Protein AF-A0A2J7VFG2-F1 (afdb_monomer_lite)

Foldseek 3Di:
DQLPLVVLLVVLQLLCCPPVCPPPNDLLLSLLSLLLNVVSPDPPDDVVSVVSNCVSPVVPDDPVSNVSSVVSNVVVNVVSPPD

pLDDT: mean 92.06, std 10.33, range [47.59, 98.5]

Sequence (83 aa):
MTGDYQAQRNVAYWLSGGNAGAPPLDPIRACAWRYVILASGNRQVDDSDVSNKQLYCDKRLDAPSRQDAKVQSEMLLKRIRVK

Structure (mmCIF, N/CA/C/O backbone):
data_AF-A0A2J7VFG2-F1
#
_entry.id   AF-A0A2J7VFG2-F1
#
loop_
_atom_site.group_PDB
_atom_site.id
_atom_site.type_symbol
_atom_site.label_atom_id
_atom_site.label_alt_id
_atom_site.label_comp_id
_atom_site.label_asym_id
_atom_site.label_entity_id
_atom_site.label_seq_id
_atom_site.pdbx_PDB_ins_code
_atom_site.Cartn_x
_atom_site.Cartn_y
_atom_site.Cartn_z
_atom_site.occupancy
_atom_site.B_iso_or_equiv
_atom_site.auth_seq_id
_atom_site.auth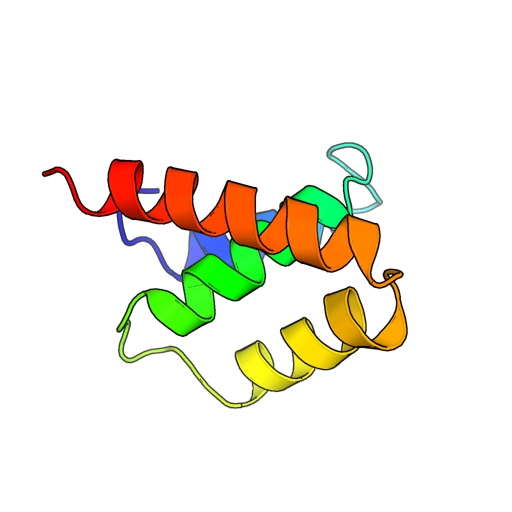_comp_id
_atom_site.auth_asym_id
_atom_site.auth_atom_id
_atom_site.pdbx_PDB_model_num
ATOM 1 N N . MET A 1 1 ? -15.407 3.781 -7.440 1.00 60.06 1 MET A N 1
ATOM 2 C CA . MET A 1 1 ? -14.407 3.353 -6.434 1.00 60.06 1 MET A CA 1
ATOM 3 C C . MET A 1 1 ? -14.788 3.691 -4.992 1.00 60.06 1 MET A C 1
ATOM 5 O O . MET A 1 1 ? -14.163 3.133 -4.098 1.00 60.06 1 MET A O 1
ATOM 9 N N . THR A 1 2 ? -15.757 4.580 -4.716 1.00 58.94 2 THR A N 1
ATOM 10 C CA . THR A 1 2 ? -16.185 4.861 -3.332 1.00 58.94 2 THR A CA 1
ATOM 11 C C . THR A 1 2 ? -16.594 3.565 -2.631 1.00 58.94 2 THR A C 1
ATOM 13 O O . THR A 1 2 ? -17.540 2.922 -3.066 1.00 58.94 2 THR A O 1
ATOM 16 N N . GLY A 1 3 ? -15.838 3.153 -1.609 1.00 67.19 3 GLY A N 1
ATOM 17 C CA . GLY A 1 3 ? -16.102 1.934 -0.834 1.00 67.19 3 GLY A CA 1
ATOM 18 C C . GLY A 1 3 ? -15.848 0.603 -1.555 1.00 67.19 3 GLY A C 1
ATOM 19 O O . GLY A 1 3 ? -15.986 -0.446 -0.932 1.00 67.19 3 GLY A O 1
ATOM 20 N N . ASP A 1 4 ? -15.445 0.622 -2.828 1.00 88.81 4 ASP A N 1
ATOM 21 C CA . ASP A 1 4 ? -15.184 -0.593 -3.604 1.00 88.81 4 ASP A CA 1
ATOM 22 C C . ASP A 1 4 ? -13.834 -1.198 -3.203 1.00 88.81 4 ASP A C 1
ATOM 24 O O . ASP A 1 4 ? -12.771 -0.751 -3.642 1.00 88.81 4 ASP A O 1
ATOM 28 N N . TYR A 1 5 ? -13.900 -2.196 -2.327 1.00 92.75 5 TYR A N 1
ATOM 29 C CA . TYR A 1 5 ? -12.747 -2.902 -1.778 1.00 92.75 5 TYR A CA 1
ATOM 30 C C . TYR A 1 5 ? -11.887 -3.564 -2.859 1.00 92.75 5 TYR A C 1
ATOM 32 O O . TYR A 1 5 ? -10.661 -3.418 -2.851 1.00 92.75 5 TYR A O 1
ATOM 40 N N . GLN A 1 6 ? -12.508 -4.233 -3.834 1.00 94.88 6 GLN A N 1
ATOM 41 C CA . GLN A 1 6 ? -11.758 -4.945 -4.863 1.00 94.88 6 GLN A CA 1
ATOM 42 C C . GLN A 1 6 ? -11.045 -3.967 -5.799 1.00 94.88 6 GLN A C 1
ATOM 44 O O . GLN A 1 6 ? -9.878 -4.171 -6.141 1.00 94.88 6 GLN A O 1
ATOM 49 N N . ALA A 1 7 ? -11.700 -2.863 -6.165 1.00 94.06 7 ALA A N 1
ATOM 50 C CA . ALA A 1 7 ? -11.058 -1.817 -6.953 1.00 94.06 7 ALA A CA 1
ATOM 51 C C . ALA A 1 7 ? -9.859 -1.196 -6.216 1.00 94.06 7 ALA A C 1
ATOM 53 O O . ALA A 1 7 ? -8.826 -0.939 -6.835 1.00 94.06 7 ALA A O 1
ATOM 54 N N . GLN A 1 8 ? -9.956 -0.992 -4.897 1.00 94.88 8 GLN A N 1
ATOM 55 C CA . GLN A 1 8 ? -8.840 -0.487 -4.087 1.00 94.88 8 GLN A CA 1
ATOM 56 C C . GLN A 1 8 ? -7.650 -1.458 -4.092 1.00 94.88 8 GLN A C 1
ATOM 58 O O . GLN A 1 8 ? -6.514 -1.026 -4.305 1.00 94.88 8 GLN A O 1
ATOM 63 N N . ARG A 1 9 ? -7.899 -2.768 -3.930 1.00 96.44 9 ARG A N 1
ATOM 64 C CA . ARG A 1 9 ? -6.850 -3.804 -4.014 1.00 96.44 9 ARG A CA 1
ATOM 65 C C . ARG A 1 9 ? -6.190 -3.847 -5.384 1.00 96.44 9 ARG A C 1
ATOM 67 O O . ARG A 1 9 ? -4.964 -3.899 -5.462 1.00 96.44 9 ARG A O 1
ATOM 74 N N . ASN A 1 10 ? -6.981 -3.770 -6.452 1.00 95.19 10 ASN A N 1
ATOM 75 C CA . ASN A 1 10 ? -6.465 -3.788 -7.819 1.00 95.19 10 ASN A CA 1
ATOM 76 C C . ASN A 1 10 ? -5.548 -2.589 -8.087 1.00 95.19 10 ASN A C 1
ATOM 78 O O . ASN A 1 10 ? -4.436 -2.767 -8.577 1.00 95.19 10 ASN A O 1
ATOM 82 N N . VAL A 1 11 ? -5.959 -1.381 -7.687 1.00 94.50 11 VAL A N 1
ATOM 83 C CA . VAL A 1 11 ? -5.125 -0.182 -7.855 1.00 94.50 11 VAL A CA 1
ATOM 84 C C . VAL A 1 11 ? -3.834 -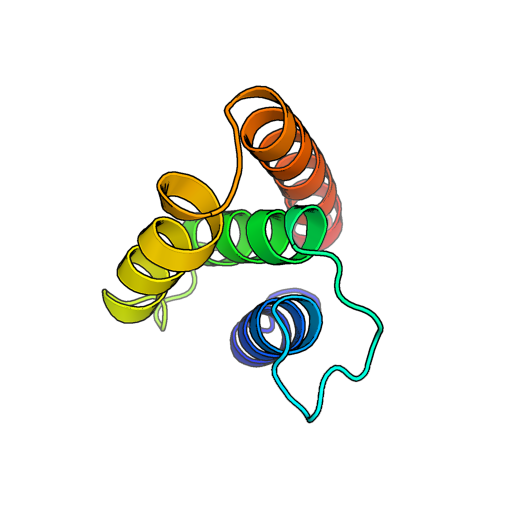0.279 -7.040 1.00 94.50 11 VAL A C 1
ATOM 86 O O . VAL A 1 11 ? -2.761 0.017 -7.566 1.00 94.50 11 VAL A O 1
ATOM 89 N N . ALA A 1 12 ? -3.898 -0.749 -5.790 1.00 96.44 12 ALA A N 1
ATOM 90 C CA . ALA A 1 12 ? -2.700 -0.987 -4.987 1.00 96.44 12 ALA A CA 1
ATOM 91 C C . ALA A 1 12 ? -1.746 -1.992 -5.658 1.00 96.44 12 ALA A C 1
ATOM 93 O O . ALA A 1 12 ? -0.530 -1.786 -5.672 1.00 96.44 12 ALA A O 1
ATOM 94 N N . TYR A 1 13 ? -2.288 -3.071 -6.226 1.00 95.69 13 TYR A N 1
ATOM 95 C CA . TYR A 1 13 ? -1.520 -4.102 -6.919 1.00 95.69 13 TYR A CA 1
ATOM 96 C C . TYR A 1 13 ? -0.838 -3.567 -8.184 1.00 95.69 13 TYR A C 1
ATOM 98 O O . TYR A 1 13 ? 0.376 -3.726 -8.329 1.00 95.69 13 TYR A O 1
ATOM 106 N N . TRP A 1 14 ? -1.574 -2.880 -9.061 1.00 95.06 14 TRP A N 1
ATOM 107 C CA . TRP A 1 14 ? -1.024 -2.362 -10.317 1.00 95.06 14 TRP A CA 1
ATOM 108 C C . TRP A 1 14 ? 0.093 -1.343 -10.082 1.00 95.06 14 TRP A C 1
ATOM 110 O O . TRP A 1 14 ? 1.180 -1.492 -10.631 1.00 95.06 14 TRP A O 1
ATOM 120 N N . LEU A 1 15 ? -0.107 -0.395 -9.160 1.00 95.75 15 LEU A N 1
ATOM 121 C CA . LEU A 1 15 ? 0.910 0.609 -8.813 1.00 95.75 15 LEU A CA 1
ATOM 122 C C . LEU A 1 15 ? 2.169 0.001 -8.163 1.00 95.75 15 LEU A C 1
ATOM 124 O O . LEU A 1 15 ? 3.206 0.657 -8.097 1.00 95.75 15 LEU A O 1
ATOM 128 N N . SER A 1 16 ? 2.097 -1.250 -7.693 1.00 93.25 16 SER A N 1
ATOM 129 C CA . SER A 1 16 ? 3.246 -1.987 -7.144 1.00 93.25 16 SER A CA 1
ATOM 130 C C . SER A 1 16 ? 4.024 -2.796 -8.187 1.00 93.25 16 SER A C 1
ATOM 132 O O . SER A 1 16 ? 4.994 -3.462 -7.820 1.00 93.25 16 SER A O 1
ATOM 134 N N . GLY A 1 17 ? 3.583 -2.794 -9.450 1.00 86.81 17 GLY A N 1
ATOM 135 C CA . GLY A 1 17 ? 4.183 -3.558 -10.550 1.00 86.81 17 GLY A CA 1
ATOM 136 C C . GLY A 1 17 ? 3.398 -4.774 -11.009 1.00 86.81 17 GLY A C 1
ATOM 137 O O . GLY A 1 17 ? 3.894 -5.549 -11.824 1.00 86.81 17 GLY A O 1
ATOM 138 N N . GLY A 1 18 ? 2.163 -4.935 -10.529 1.00 85.12 18 GLY A N 1
ATOM 139 C CA . GLY A 1 18 ? 1.193 -5.814 -11.173 1.00 85.12 18 GLY A CA 1
ATOM 140 C C . GLY A 1 18 ? 0.852 -5.359 -12.598 1.00 85.12 18 GLY A C 1
ATOM 141 O O . GLY A 1 18 ? 1.214 -4.260 -13.009 1.00 85.12 18 GLY A O 1
ATOM 142 N N . ASN A 1 19 ? 0.135 -6.199 -13.353 1.00 84.69 19 ASN A N 1
ATOM 143 C CA . ASN A 1 19 ? -0.335 -5.870 -14.711 1.00 84.69 19 ASN A CA 1
ATOM 144 C C . ASN A 1 19 ? 0.795 -5.405 -15.658 1.00 84.69 19 ASN A C 1
ATOM 146 O O . ASN A 1 19 ? 0.694 -4.372 -16.314 1.00 84.69 19 ASN A O 1
ATOM 150 N N . ALA A 1 20 ? 1.907 -6.149 -15.671 1.00 82.25 20 ALA A N 1
ATOM 151 C CA . ALA A 1 20 ? 3.101 -5.842 -16.466 1.00 82.25 20 ALA A CA 1
ATOM 152 C C . ALA A 1 20 ? 3.689 -4.431 -16.227 1.00 82.25 20 ALA A C 1
ATOM 154 O O . ALA A 1 20 ? 4.343 -3.876 -17.106 1.00 82.25 20 ALA A O 1
ATOM 155 N N . GLY A 1 21 ? 3.468 -3.845 -15.042 1.00 71.56 21 GLY A N 1
ATOM 156 C CA . GLY A 1 21 ? 3.948 -2.499 -14.714 1.00 71.56 21 GLY A CA 1
ATOM 157 C C . GLY A 1 21 ? 3.122 -1.366 -15.331 1.00 71.56 21 GLY A C 1
ATOM 158 O O . GLY A 1 21 ? 3.619 -0.245 -15.418 1.00 71.56 21 GLY A O 1
ATOM 159 N N . ALA A 1 22 ? 1.886 -1.647 -15.765 1.00 76.44 22 ALA A N 1
ATOM 160 C CA . ALA A 1 22 ? 0.917 -0.649 -16.206 1.00 76.44 22 ALA A CA 1
ATOM 161 C C . ALA A 1 22 ? -0.197 -0.474 -15.152 1.00 76.44 22 ALA A C 1
ATOM 163 O O . ALA A 1 22 ? -0.874 -1.455 -14.821 1.00 76.44 22 ALA A O 1
ATOM 164 N N . PRO A 1 23 ? -0.460 0.750 -14.647 1.00 81.44 23 PRO A N 1
ATOM 165 C CA . PRO A 1 23 ? 0.199 2.035 -14.931 1.00 81.44 23 PRO A CA 1
ATOM 166 C C . PRO A 1 23 ? 1.613 2.110 -14.317 1.00 81.44 23 PRO A C 1
ATOM 168 O O . PRO A 1 23 ? 1.968 1.202 -13.564 1.00 81.44 23 PRO A O 1
ATOM 171 N N . PRO A 1 24 ? 2.407 3.169 -14.606 1.00 88.38 24 PRO A N 1
ATOM 172 C CA . PRO A 1 24 ? 3.751 3.317 -14.056 1.00 88.38 24 PRO A CA 1
ATOM 173 C C . PRO A 1 24 ? 3.802 3.061 -12.551 1.00 88.38 24 PRO A C 1
ATOM 175 O O . PRO A 1 24 ? 2.872 3.405 -11.816 1.00 88.38 24 PRO A O 1
ATOM 178 N N . LEU A 1 25 ? 4.910 2.467 -12.110 1.00 93.88 25 LEU A N 1
ATOM 179 C CA . LEU A 1 25 ? 5.130 2.160 -10.704 1.00 93.88 25 LEU A CA 1
ATOM 180 C C . LEU A 1 25 ? 5.039 3.431 -9.861 1.00 93.88 25 LEU A C 1
ATOM 182 O O . LEU A 1 25 ? 5.751 4.403 -10.100 1.00 93.88 25 LEU A O 1
ATOM 186 N N . ASP A 1 26 ? 4.203 3.377 -8.834 1.00 96.56 26 ASP A N 1
ATOM 187 C CA . ASP A 1 26 ? 4.089 4.418 -7.820 1.00 96.56 26 ASP A CA 1
ATOM 188 C C . ASP A 1 26 ? 3.939 3.717 -6.466 1.00 96.56 26 ASP A C 1
ATOM 190 O O . ASP A 1 26 ? 2.824 3.520 -5.966 1.00 96.56 26 ASP A O 1
ATOM 194 N N . PRO A 1 27 ? 5.054 3.244 -5.884 1.00 96.50 27 PRO A N 1
ATOM 195 C CA . PRO A 1 27 ? 5.004 2.413 -4.691 1.00 96.50 27 PRO A CA 1
ATOM 196 C C . PRO A 1 27 ? 4.495 3.190 -3.465 1.00 96.50 27 PRO A C 1
ATOM 198 O O . PRO A 1 27 ? 3.879 2.589 -2.583 1.00 96.50 27 PRO A O 1
ATOM 201 N N . ILE A 1 28 ? 4.657 4.520 -3.434 1.00 98.25 28 ILE A N 1
ATOM 202 C CA . ILE A 1 28 ? 4.116 5.385 -2.374 1.00 98.25 28 ILE A CA 1
ATOM 203 C C . ILE A 1 28 ? 2.591 5.393 -2.449 1.00 98.25 28 ILE A C 1
ATOM 205 O O . ILE A 1 28 ? 1.912 5.083 -1.466 1.00 98.25 28 ILE A O 1
ATOM 209 N N . ARG A 1 29 ? 2.025 5.660 -3.628 1.00 97.81 29 ARG A N 1
ATOM 210 C CA . ARG A 1 29 ? 0.569 5.648 -3.814 1.00 97.81 29 ARG A CA 1
ATOM 211 C C . ARG A 1 29 ? -0.020 4.248 -3.688 1.00 97.81 29 ARG A C 1
ATOM 213 O O . ARG A 1 29 ? -1.121 4.084 -3.162 1.00 97.81 29 ARG A O 1
ATOM 220 N N . ALA A 1 30 ? 0.718 3.223 -4.108 1.00 97.50 30 ALA A N 1
ATOM 221 C CA . ALA A 1 30 ? 0.351 1.831 -3.885 1.00 97.50 30 ALA A CA 1
ATOM 222 C C . ALA A 1 30 ? 0.255 1.505 -2.388 1.00 97.50 30 ALA A C 1
ATOM 224 O O . ALA A 1 30 ? -0.653 0.791 -1.955 1.00 97.50 30 ALA A O 1
ATOM 225 N N . CYS A 1 31 ? 1.189 2.023 -1.589 1.00 98.50 31 CYS A N 1
ATOM 226 C CA . CYS A 1 31 ? 1.157 1.897 -0.141 1.00 98.50 31 CYS A CA 1
A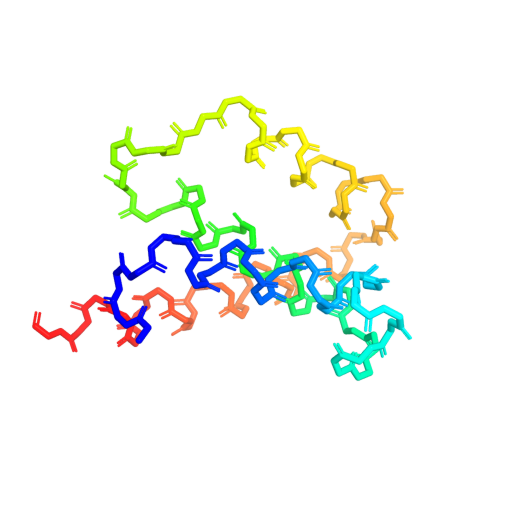TOM 227 C C . CYS A 1 31 ? -0.007 2.693 0.474 1.00 98.50 31 CYS A C 1
ATOM 229 O O . CYS A 1 31 ? -0.710 2.176 1.344 1.00 98.50 31 CYS A O 1
ATOM 231 N N . ALA A 1 32 ? -0.290 3.897 -0.033 1.00 98.38 32 ALA A N 1
ATOM 232 C CA . ALA A 1 32 ? -1.424 4.707 0.410 1.00 98.38 32 ALA A CA 1
ATOM 233 C C . ALA A 1 32 ? -2.756 3.953 0.26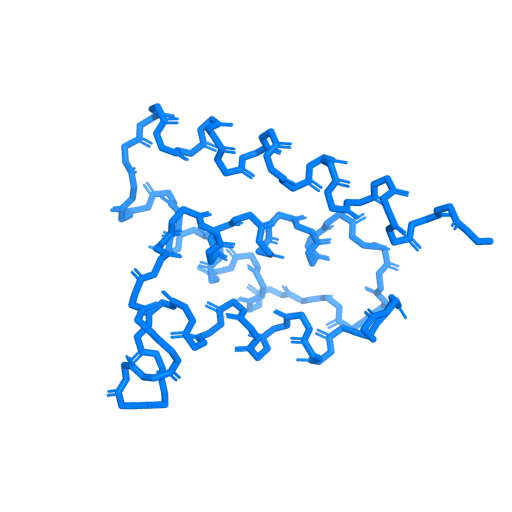6 1.00 98.38 32 ALA A C 1
ATOM 235 O O . ALA A 1 32 ? -3.552 3.920 1.203 1.00 98.38 32 ALA A O 1
ATOM 236 N N . TRP A 1 33 ? -2.981 3.268 -0.859 1.00 97.88 33 TRP A N 1
ATOM 237 C CA . TRP A 1 33 ? -4.179 2.441 -1.040 1.00 97.88 33 TRP A CA 1
ATOM 238 C C . TRP A 1 33 ? -4.254 1.254 -0.076 1.00 97.88 33 TRP A C 1
ATOM 240 O O . TRP A 1 33 ? -5.344 0.925 0.383 1.00 97.88 33 TRP A O 1
ATOM 250 N N . ARG A 1 34 ? -3.123 0.649 0.302 1.00 98.31 34 ARG A N 1
ATOM 251 C CA . ARG A 1 34 ? -3.105 -0.418 1.320 1.00 98.31 34 ARG A CA 1
ATOM 252 C C . ARG A 1 34 ? -3.499 0.097 2.703 1.00 98.31 34 ARG A C 1
ATOM 254 O O . ARG A 1 34 ? -4.236 -0.585 3.408 1.00 98.31 34 ARG A O 1
ATOM 261 N N . TYR A 1 35 ? -3.095 1.317 3.061 1.00 98.19 35 TYR A N 1
ATOM 262 C CA . TYR A 1 35 ? -3.614 1.980 4.261 1.00 98.19 35 TYR A CA 1
ATOM 263 C C . TYR A 1 35 ? -5.124 2.236 4.169 1.00 98.19 35 TYR A C 1
ATOM 265 O O . TYR A 1 35 ? -5.836 1.969 5.135 1.00 98.19 35 TYR A O 1
ATOM 273 N N . VAL A 1 36 ? -5.627 2.698 3.015 1.00 96.75 36 VAL A N 1
ATOM 274 C CA . VAL A 1 36 ? -7.072 2.903 2.798 1.00 96.75 36 VAL A CA 1
ATOM 275 C C . VAL A 1 36 ? -7.848 1.602 2.997 1.00 96.75 36 VAL A C 1
ATOM 277 O O . VAL A 1 36 ? -8.848 1.618 3.708 1.00 96.75 36 VAL A O 1
ATOM 280 N N . ILE A 1 37 ? -7.382 0.489 2.421 1.00 96.69 37 ILE A N 1
ATOM 281 C CA . ILE A 1 37 ? -8.043 -0.819 2.531 1.00 96.69 37 ILE A CA 1
ATOM 282 C C . ILE A 1 37 ? -8.158 -1.241 3.999 1.00 96.69 37 ILE A C 1
ATOM 284 O O . ILE A 1 37 ? -9.266 -1.508 4.465 1.00 96.69 37 ILE A O 1
ATOM 288 N N . LEU A 1 38 ? -7.051 -1.207 4.748 1.00 97.06 38 LEU A N 1
ATOM 289 C CA . LEU A 1 38 ? -7.033 -1.575 6.170 1.00 97.06 38 LEU A CA 1
ATOM 290 C C . LEU A 1 38 ? -7.892 -0.641 7.038 1.00 97.06 38 LEU A C 1
ATOM 292 O O . LEU A 1 38 ? -8.489 -1.077 8.017 1.00 97.06 38 LEU A O 1
ATOM 296 N N . ALA A 1 39 ? -7.997 0.638 6.672 1.00 94.69 39 ALA A N 1
ATOM 297 C CA . ALA A 1 39 ? -8.808 1.628 7.383 1.00 94.69 39 ALA A CA 1
ATOM 298 C C . ALA A 1 39 ? -10.259 1.734 6.867 1.00 94.69 39 ALA A C 1
ATOM 300 O O . ALA A 1 39 ? -11.034 2.563 7.357 1.00 94.69 39 ALA A O 1
ATOM 301 N N . SER A 1 40 ? -10.645 0.941 5.863 1.00 90.88 40 SER A N 1
ATOM 302 C CA . SER A 1 40 ? -11.945 1.073 5.194 1.00 90.88 40 SER A CA 1
ATOM 303 C C . SER A 1 40 ? -13.120 0.595 6.051 1.00 90.88 40 SER A C 1
ATOM 305 O O . SER A 1 40 ? -14.238 1.062 5.850 1.00 90.88 40 SER A O 1
ATOM 307 N N . GLY A 1 41 ? -12.877 -0.321 6.997 1.00 88.56 41 GLY A N 1
ATOM 308 C CA . GLY A 1 41 ? -13.930 -1.019 7.741 1.00 88.56 41 GLY A CA 1
ATOM 309 C C . GLY A 1 41 ? -14.722 -2.028 6.897 1.00 88.56 41 GLY A C 1
ATOM 310 O O . GLY A 1 41 ? -15.773 -2.495 7.334 1.00 88.56 41 GLY A O 1
ATOM 311 N N . ASN A 1 42 ? -14.259 -2.355 5.684 1.00 91.19 42 ASN A N 1
ATOM 312 C CA . ASN A 1 42 ? -14.909 -3.344 4.830 1.00 91.19 42 ASN A CA 1
ATOM 313 C C . ASN A 1 42 ? -14.743 -4.762 5.415 1.00 91.19 42 ASN A C 1
ATOM 315 O O . ASN A 1 42 ? -13.653 -5.146 5.827 1.00 91.19 42 ASN A O 1
ATOM 319 N N . ARG A 1 43 ? -15.824 -5.556 5.424 1.00 94.06 43 ARG A N 1
ATOM 320 C CA . ARG A 1 43 ? -15.854 -6.916 5.999 1.00 94.06 43 ARG A CA 1
ATOM 321 C C . ARG A 1 43 ? -15.005 -7.946 5.244 1.00 94.06 43 ARG A C 1
ATOM 323 O O . ARG A 1 43 ? -14.790 -9.027 5.771 1.00 94.06 43 ARG A O 1
ATOM 330 N N . GLN A 1 44 ? -14.582 -7.638 4.020 1.00 95.69 44 GLN A N 1
ATOM 331 C CA . GLN A 1 44 ? -13.728 -8.505 3.206 1.00 95.69 44 GLN A CA 1
ATOM 332 C C . GLN A 1 44 ? -12.236 -8.333 3.514 1.00 95.69 44 GLN A C 1
ATOM 334 O O . GLN A 1 44 ? -11.440 -9.119 3.016 1.00 95.69 44 GLN A O 1
ATOM 339 N N . VAL A 1 45 ? -11.852 -7.315 4.297 1.00 96.38 45 VAL A N 1
ATOM 340 C CA . VAL A 1 45 ? -10.456 -7.114 4.707 1.00 96.38 45 VAL A CA 1
ATOM 341 C C . VAL A 1 45 ? -9.981 -8.321 5.512 1.00 96.38 45 VAL A C 1
ATOM 343 O O . VAL A 1 45 ? -10.647 -8.731 6.461 1.00 96.38 45 VAL A O 1
ATOM 346 N N . ASP A 1 46 ? -8.818 -8.855 5.146 1.00 97.31 46 ASP A N 1
ATOM 347 C CA . ASP A 1 46 ? -8.258 -10.070 5.738 1.00 97.31 46 ASP A CA 1
ATOM 348 C C . ASP A 1 46 ? -6.733 -9.983 5.954 1.00 97.31 46 ASP A C 1
ATOM 350 O O . ASP A 1 46 ? -6.084 -8.959 5.704 1.00 97.31 46 ASP A O 1
ATOM 354 N N . ASP A 1 47 ? -6.131 -11.086 6.404 1.00 98.19 47 ASP A N 1
ATOM 355 C CA . ASP A 1 47 ? -4.692 -11.179 6.676 1.00 98.19 47 ASP A CA 1
ATOM 356 C C . ASP A 1 47 ? -3.816 -10.962 5.430 1.00 98.19 47 ASP A C 1
ATOM 358 O O . ASP A 1 47 ? -2.643 -10.574 5.537 1.00 98.19 47 ASP A O 1
ATOM 362 N N . SER A 1 48 ? -4.363 -11.166 4.226 1.00 97.81 48 SER A N 1
ATOM 363 C CA . SER A 1 48 ? -3.640 -10.882 2.988 1.00 97.81 48 SER A CA 1
ATOM 364 C C . SER A 1 48 ? -3.466 -9.376 2.772 1.00 97.81 48 SER A C 1
ATOM 366 O O . SER A 1 48 ? -2.427 -8.959 2.253 1.00 97.81 48 SER A O 1
ATOM 368 N N . ASP A 1 49 ? -4.405 -8.535 3.223 1.00 98.25 49 ASP A N 1
ATOM 369 C CA . ASP A 1 49 ? -4.256 -7.072 3.190 1.00 98.25 49 ASP A CA 1
ATOM 370 C C . ASP A 1 49 ? -3.133 -6.602 4.123 1.00 98.25 49 ASP A C 1
ATOM 372 O O . ASP A 1 49 ? -2.296 -5.775 3.739 1.00 98.25 49 ASP A O 1
ATOM 376 N N . VA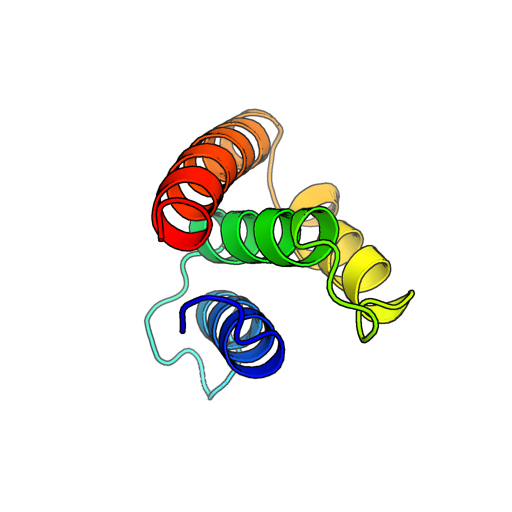L A 1 50 ? -3.056 -7.192 5.321 1.00 98.31 50 VAL A N 1
ATOM 377 C CA . VAL A 1 50 ? -1.990 -6.917 6.297 1.00 98.31 50 VAL A CA 1
ATOM 378 C C . VAL A 1 50 ? -0.631 -7.327 5.731 1.00 98.31 50 VAL A C 1
ATOM 380 O O . VAL A 1 50 ? 0.306 -6.523 5.707 1.00 98.31 50 VAL A O 1
ATOM 383 N N . SER A 1 51 ? -0.539 -8.549 5.203 1.00 98.38 51 SER A N 1
ATOM 384 C CA . SER A 1 51 ? 0.689 -9.101 4.617 1.00 98.38 51 SER A CA 1
ATOM 385 C C . SER A 1 51 ? 1.171 -8.274 3.421 1.00 98.38 51 SER A C 1
ATOM 387 O O . SER A 1 51 ? 2.361 -7.977 3.285 1.00 98.38 51 SER A O 1
ATOM 389 N N . ASN A 1 52 ? 0.241 -7.816 2.581 1.00 98.12 52 ASN A N 1
ATOM 390 C CA . ASN A 1 52 ? 0.541 -6.931 1.462 1.00 98.12 52 ASN A CA 1
ATOM 391 C C . ASN A 1 52 ? 1.057 -5.567 1.929 1.00 98.12 52 ASN A C 1
ATOM 393 O O . ASN A 1 52 ? 2.018 -5.053 1.354 1.00 98.12 52 ASN A O 1
ATOM 397 N N . LYS A 1 53 ? 0.468 -4.966 2.969 1.00 98.25 53 LYS A N 1
ATOM 398 C CA . LYS A 1 53 ? 0.986 -3.712 3.534 1.00 98.25 53 LYS A CA 1
ATOM 399 C C . LYS A 1 53 ? 2.399 -3.904 4.083 1.00 98.25 53 LYS A C 1
ATOM 401 O O . LYS A 1 53 ? 3.273 -3.093 3.791 1.00 98.25 53 LYS A O 1
ATOM 406 N N . GLN A 1 54 ? 2.660 -4.988 4.806 1.00 98.38 54 GLN A N 1
ATOM 407 C CA . GLN A 1 54 ? 3.997 -5.271 5.333 1.00 98.38 54 GLN A CA 1
ATOM 408 C C . GLN A 1 54 ? 5.032 -5.441 4.215 1.00 98.38 54 GLN A C 1
ATOM 410 O O . GLN A 1 54 ? 6.109 -4.849 4.262 1.00 98.38 54 GLN A O 1
ATOM 415 N N . LEU A 1 55 ? 4.706 -6.210 3.173 1.00 97.56 55 LEU A N 1
ATOM 416 C CA . LEU A 1 55 ? 5.622 -6.440 2.059 1.00 97.56 55 LEU A CA 1
ATOM 417 C C . LEU A 1 55 ? 5.893 -5.163 1.258 1.00 97.56 55 LEU A C 1
ATOM 419 O O . LEU A 1 55 ? 7.049 -4.845 0.993 1.00 97.56 55 LEU A O 1
ATOM 423 N N . TYR A 1 56 ? 4.845 -4.459 0.836 1.00 97.06 56 TYR A N 1
ATOM 424 C CA . TYR A 1 56 ? 4.979 -3.361 -0.124 1.00 97.06 56 TYR A CA 1
ATOM 425 C C . TYR A 1 56 ? 5.242 -2.001 0.522 1.00 97.06 56 TYR A C 1
ATOM 427 O O . TYR A 1 56 ? 5.803 -1.136 -0.140 1.00 97.06 56 TYR A O 1
ATOM 435 N N . CYS A 1 57 ? 4.885 -1.818 1.794 1.00 98.19 57 CYS A N 1
ATOM 436 C CA . CYS A 1 57 ? 5.209 -0.609 2.546 1.00 98.19 57 CYS A CA 1
ATOM 437 C C . CYS A 1 57 ? 6.405 -0.837 3.468 1.00 98.19 57 CYS A C 1
ATOM 439 O O . CYS A 1 57 ? 7.444 -0.214 3.294 1.00 98.19 57 CYS A O 1
ATOM 441 N N . ASP A 1 58 ? 6.278 -1.729 4.453 1.00 97.75 58 ASP A N 1
ATOM 442 C CA . ASP A 1 58 ? 7.238 -1.779 5.566 1.00 97.75 58 ASP A CA 1
ATOM 443 C C . ASP A 1 58 ? 8.608 -2.296 5.139 1.00 97.75 58 ASP A C 1
ATOM 445 O O . ASP A 1 58 ? 9.626 -1.784 5.600 1.00 97.75 58 ASP A O 1
ATOM 449 N N . LYS A 1 59 ? 8.635 -3.279 4.231 1.00 97.81 59 LYS A N 1
ATOM 450 C CA . LYS A 1 59 ? 9.882 -3.871 3.728 1.00 97.81 59 LYS A CA 1
ATOM 451 C C . LYS A 1 59 ? 10.486 -3.137 2.528 1.00 97.81 59 LYS A C 1
ATOM 453 O O . LYS A 1 59 ? 11.682 -3.271 2.303 1.00 97.81 59 LYS A O 1
ATOM 458 N N . ARG A 1 60 ? 9.679 -2.433 1.724 1.00 96.56 60 ARG A N 1
ATOM 459 C CA . ARG A 1 60 ? 10.105 -1.879 0.419 1.00 96.56 60 ARG A CA 1
ATOM 460 C C . ARG A 1 60 ? 10.213 -0.359 0.368 1.00 96.56 60 ARG A C 1
ATOM 462 O O . ARG A 1 60 ? 10.809 0.149 -0.574 1.00 96.56 60 ARG A O 1
ATOM 469 N N . LEU A 1 61 ? 9.643 0.352 1.336 1.00 97.44 61 LEU A N 1
ATOM 470 C CA . LEU A 1 61 ? 9.719 1.808 1.419 1.00 97.44 61 LEU A CA 1
ATOM 471 C C . LEU A 1 61 ? 10.505 2.230 2.654 1.00 97.44 61 LEU A C 1
ATOM 473 O O . LEU A 1 61 ? 10.447 1.564 3.687 1.00 97.44 61 LEU A O 1
ATOM 477 N N . ASP A 1 62 ? 11.196 3.361 2.563 1.00 97.94 62 ASP A N 1
ATOM 478 C CA . ASP A 1 62 ? 11.821 4.016 3.708 1.00 97.94 62 ASP A CA 1
ATOM 479 C C . ASP A 1 62 ? 10.787 4.742 4.593 1.00 97.94 62 ASP A C 1
ATOM 481 O O . ASP A 1 62 ? 9.592 4.808 4.290 1.00 97.94 62 ASP A O 1
ATOM 485 N N . ALA A 1 63 ? 11.227 5.247 5.749 1.00 97.75 63 ALA A N 1
ATOM 486 C CA . ALA A 1 63 ? 10.325 5.902 6.696 1.00 97.75 63 ALA A CA 1
ATOM 487 C C . ALA A 1 63 ? 9.646 7.170 6.130 1.00 97.75 63 ALA A C 1
ATOM 489 O O . ALA A 1 63 ? 8.429 7.278 6.310 1.00 97.75 63 ALA A O 1
ATOM 490 N N . PRO A 1 64 ? 10.351 8.080 5.422 1.00 98.31 64 PRO A N 1
ATOM 491 C CA . PRO A 1 64 ? 9.717 9.231 4.779 1.00 98.31 64 PRO A CA 1
ATOM 492 C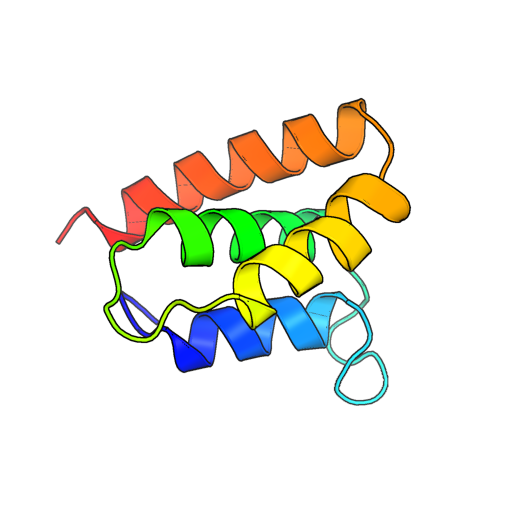 C . PRO A 1 64 ? 8.640 8.833 3.764 1.00 98.31 64 PRO A C 1
ATOM 494 O O . PRO A 1 64 ? 7.506 9.295 3.866 1.00 98.31 64 PRO A O 1
ATOM 497 N N . SER A 1 65 ? 8.930 7.887 2.866 1.00 98.12 65 SER A N 1
ATOM 498 C CA . SER A 1 65 ? 7.966 7.433 1.855 1.00 98.12 65 SER A CA 1
ATOM 499 C C . SER A 1 65 ? 6.725 6.793 2.481 1.00 98.12 65 SER A C 1
ATOM 501 O O . SER A 1 65 ? 5.605 6.975 1.998 1.00 98.12 65 SER A O 1
ATOM 503 N N . ARG A 1 66 ? 6.889 6.050 3.586 1.00 98.38 66 ARG A N 1
ATOM 504 C CA . ARG A 1 66 ? 5.747 5.508 4.344 1.00 98.38 66 ARG A CA 1
ATOM 505 C C . ARG A 1 66 ? 4.919 6.611 4.998 1.00 98.38 66 ARG A C 1
ATOM 507 O O . ARG A 1 66 ? 3.695 6.485 5.055 1.00 98.38 66 ARG A O 1
ATOM 514 N N . GLN A 1 67 ? 5.559 7.675 5.479 1.00 98.25 67 GLN A N 1
ATOM 515 C CA . GLN A 1 67 ? 4.860 8.823 6.048 1.00 98.25 67 GLN A CA 1
ATOM 516 C C . GLN A 1 67 ? 4.052 9.564 4.973 1.00 98.25 67 GLN A C 1
ATOM 518 O O . GLN A 1 67 ? 2.871 9.841 5.193 1.00 98.25 67 GLN A O 1
ATOM 523 N N . ASP A 1 68 ? 4.625 9.780 3.789 1.00 98.44 68 ASP A N 1
ATOM 524 C CA . ASP A 1 68 ? 3.919 10.379 2.651 1.00 98.44 68 ASP A CA 1
ATOM 525 C C . ASP A 1 68 ? 2.723 9.524 2.213 1.00 98.44 68 ASP A C 1
ATOM 527 O O . ASP A 1 68 ? 1.616 10.035 2.019 1.00 98.44 68 ASP A O 1
ATOM 531 N N . ALA A 1 69 ? 2.904 8.202 2.129 1.00 98.50 69 ALA A N 1
ATOM 532 C CA . ALA A 1 69 ? 1.825 7.267 1.819 1.00 98.50 69 ALA A CA 1
ATOM 533 C C . ALA A 1 69 ? 0.688 7.331 2.853 1.00 98.50 69 ALA A C 1
ATOM 535 O O . ALA A 1 69 ? -0.492 7.302 2.487 1.00 98.50 69 ALA A O 1
ATOM 536 N N . LYS A 1 70 ? 1.022 7.454 4.144 1.00 98.12 70 LYS A N 1
ATOM 537 C CA . LYS A 1 70 ? 0.032 7.609 5.215 1.00 98.12 70 LYS A CA 1
ATOM 538 C C . LYS A 1 70 ? -0.770 8.900 5.040 1.00 98.12 70 LYS A C 1
ATOM 540 O O . LYS A 1 70 ? -1.999 8.833 5.032 1.00 98.12 70 LYS A O 1
ATOM 545 N N . VAL A 1 71 ? -0.110 10.035 4.800 1.00 98.00 71 VAL A N 1
ATOM 546 C CA . VAL A 1 71 ? -0.783 11.324 4.543 1.00 98.00 71 VAL A CA 1
ATOM 547 C C . VAL A 1 71 ? -1.702 11.233 3.318 1.00 98.00 71 VAL A C 1
ATOM 549 O O . VAL A 1 71 ? -2.864 11.644 3.374 1.00 98.00 71 VAL A O 1
ATOM 552 N N . GLN A 1 72 ? -1.237 10.628 2.220 1.00 97.88 72 GLN A N 1
ATOM 553 C CA . GLN A 1 72 ? -2.075 10.406 1.036 1.00 97.88 72 GLN A CA 1
ATOM 554 C C . GLN A 1 72 ? -3.308 9.545 1.354 1.00 97.88 72 GLN A C 1
ATOM 556 O O . GLN A 1 72 ? -4.409 9.852 0.887 1.00 97.88 72 GLN A O 1
ATOM 561 N N . SER A 1 73 ? -3.155 8.497 2.170 1.00 97.44 73 SER A N 1
ATOM 562 C CA . SER A 1 73 ? -4.263 7.616 2.561 1.00 97.44 73 SER A CA 1
ATOM 563 C C . SER A 1 73 ? -5.350 8.349 3.349 1.00 97.44 73 SER A C 1
ATOM 565 O O . SER A 1 73 ? -6.537 8.149 3.094 1.00 97.44 73 SER A O 1
ATOM 567 N N . GLU A 1 74 ? -4.967 9.267 4.239 1.00 95.75 74 GLU A N 1
ATOM 568 C CA . GLU A 1 74 ? -5.902 10.075 5.026 1.00 95.75 74 GLU A CA 1
ATOM 569 C C . GLU A 1 74 ? -6.729 10.998 4.122 1.00 95.75 74 GLU A C 1
ATOM 571 O O . GLU A 1 74 ? -7.944 11.137 4.296 1.00 95.75 74 GLU A O 1
ATOM 576 N N . MET A 1 75 ? -6.095 11.578 3.099 1.00 94.44 75 MET A N 1
ATOM 577 C CA . MET A 1 75 ? -6.784 12.401 2.102 1.00 94.44 75 MET A CA 1
ATOM 578 C C . MET A 1 75 ? -7.738 11.579 1.229 1.00 94.44 75 MET A C 1
ATOM 580 O O . MET A 1 75 ? -8.844 12.036 0.927 1.00 94.44 75 MET A O 1
ATOM 584 N N . LEU A 1 76 ? -7.349 10.359 0.848 1.00 92.94 76 LEU A N 1
ATOM 585 C CA . LEU A 1 76 ? -8.212 9.434 0.108 1.00 92.94 76 LEU A CA 1
ATOM 586 C C . LEU A 1 76 ? -9.419 8.996 0.946 1.00 92.94 76 LEU A C 1
ATOM 588 O O . LEU A 1 76 ? -10.546 9.055 0.458 1.00 92.94 76 LEU A O 1
ATOM 592 N N . LEU A 1 77 ? -9.210 8.628 2.213 1.00 91.31 77 LEU A N 1
ATOM 593 C CA . LEU A 1 77 ? -10.281 8.226 3.131 1.00 91.31 77 LEU A CA 1
ATOM 594 C C . LEU A 1 77 ? -11.317 9.332 3.317 1.00 91.31 77 LEU A C 1
ATOM 596 O O . LEU A 1 77 ? -12.511 9.049 3.253 1.00 91.31 77 LEU A O 1
ATOM 600 N N . LYS A 1 78 ? -10.886 10.591 3.481 1.00 89.44 78 LYS A N 1
ATOM 601 C CA . LYS A 1 78 ? -11.805 11.742 3.545 1.00 89.44 78 LYS A CA 1
ATOM 602 C C . LYS A 1 78 ? -12.665 11.834 2.283 1.00 89.44 78 LYS A C 1
ATOM 604 O O . LYS A 1 78 ? -13.878 11.952 2.382 1.00 89.44 78 LYS A O 1
ATOM 609 N N . ARG A 1 79 ? -12.070 11.700 1.095 1.00 86.19 79 ARG A N 1
ATOM 610 C CA . ARG A 1 79 ? -12.812 11.755 -0.181 1.00 86.19 79 ARG A CA 1
ATOM 611 C C . ARG A 1 79 ? -13.770 10.580 -0.382 1.00 86.19 79 ARG A C 1
ATOM 613 O O . ARG A 1 79 ? -14.793 10.744 -1.032 1.00 86.19 79 ARG A O 1
ATOM 620 N N . ILE A 1 80 ? -13.433 9.403 0.141 1.00 83.12 80 ILE A N 1
ATOM 621 C CA . ILE A 1 80 ? -14.271 8.202 0.030 1.00 83.12 80 ILE A CA 1
ATOM 622 C C . ILE A 1 80 ? -15.428 8.236 1.040 1.00 83.12 80 ILE A C 1
ATOM 624 O O . ILE A 1 80 ? -16.514 7.773 0.716 1.00 83.12 80 ILE A O 1
ATOM 628 N N . ARG A 1 81 ? -15.208 8.773 2.248 1.00 74.19 81 ARG A N 1
ATOM 629 C CA . ARG A 1 81 ? -16.212 8.816 3.327 1.00 74.19 81 ARG A CA 1
ATOM 630 C C . ARG A 1 81 ? -17.150 10.021 3.271 1.00 74.19 81 ARG A C 1
ATOM 632 O O . ARG A 1 81 ? -18.209 9.964 3.877 1.00 74.19 81 ARG A O 1
ATOM 639 N N . VAL A 1 82 ? -16.780 11.107 2.590 1.00 58.91 82 VAL A N 1
ATOM 640 C CA . VAL A 1 82 ? -17.672 12.260 2.374 1.00 58.91 82 VAL A CA 1
ATOM 641 C C . VAL A 1 82 ? -18.652 11.913 1.248 1.00 58.91 82 VAL A C 1
ATOM 643 O O . VAL A 1 82 ? -18.477 12.326 0.102 1.00 58.91 82 VAL A O 1
ATOM 646 N N . LYS A 1 83 ? -19.645 11.087 1.581 1.00 47.59 83 LYS A N 1
ATOM 647 C CA . LYS A 1 83 ? -20.921 10.925 0.882 1.00 47.59 83 LYS A CA 1
ATOM 648 C C . LYS A 1 83 ? -21.982 10.490 1.878 1.00 47.59 83 LYS A C 1
ATOM 650 O O . LYS A 1 83 ? -21.715 9.509 2.603 1.00 47.59 83 LYS A O 1
#

Radius of gyration: 11.82 Å; chains: 1; bounding box: 33×24×24 Å

Secondary structure (DSSP, 8-state):
-TT-HHHHHHHHHHHTT-GGG-SPP-HHHHHHHHHHHHTS--TT--HHHHHHHIIIIITTS-HHHHHHHHHHHHHHHHHHH--